Protein AF-A0A935V8E9-F1 (afdb_monomer)

Radius of gyration: 26.54 Å; Cα contacts (8 Å, |Δi|>4): 147; chains: 1; bounding box: 82×54×60 Å

pLDDT: mean 76.07, std 17.75, range [35.38, 96.19]

Mean predicted aligned error: 13.7 Å

Foldseek 3Di:
DVVVCCVVVVDDDEDDDAPVCVVVNVVVCVVRVRHDPDQDDHDPVSLLVVLLPDLEEEEELDPSQVSNVVNLRQYEYEYAPPDDPVSDDPDRQSYHYFHADPVRDGDPVVVVVSSCSNSDPDDPPPDPPPDPDDPDDDDDDDDDDDDDDDDDDDDDDDDD

Secondary structure (DSSP, 8-state):
-HHHHHHHTT--------GGGHHHHHHHHHHHS---TT----SHHHHHHHHTT-S-EEESSSHHHHHHHHTT--EEEEE-TTS-GGGS--S-TTEEEEEPPTTS---HHHHHHHHHHHHTT-----------PPP------PPPPPPPPPPPPP------

Structure (mmCIF, N/CA/C/O backbone):
data_AF-A0A935V8E9-F1
#
_entry.id   AF-A0A935V8E9-F1
#
loop_
_atom_site.group_PDB
_atom_site.id
_atom_site.type_symbol
_atom_site.label_atom_id
_atom_site.label_alt_id
_atom_site.label_comp_id
_atom_site.label_asym_id
_atom_site.label_entity_id
_atom_site.label_seq_id
_atom_site.pdbx_PDB_ins_code
_atom_site.Cartn_x
_atom_site.Cartn_y
_atom_site.Cartn_z
_atom_site.occupancy
_atom_site.B_iso_or_equiv
_atom_site.auth_seq_id
_atom_site.auth_comp_id
_atom_site.auth_asym_id
_atom_site.auth_atom_id
_atom_site.pdbx_PDB_model_num
ATOM 1 N N . MET A 1 1 ? -5.839 7.672 -9.559 1.00 67.50 1 MET A N 1
ATOM 2 C CA . MET A 1 1 ? -5.924 6.366 -8.872 1.00 67.50 1 MET A CA 1
ATOM 3 C C . MET A 1 1 ? -6.277 6.509 -7.401 1.00 67.50 1 MET A C 1
ATOM 5 O O . MET A 1 1 ? -7.384 6.145 -7.045 1.00 67.50 1 MET A O 1
ATOM 9 N N . ALA A 1 2 ? -5.428 7.111 -6.562 1.00 66.81 2 ALA A N 1
ATOM 10 C CA . ALA A 1 2 ? -5.709 7.211 -5.125 1.00 66.81 2 ALA A CA 1
ATOM 11 C C . ALA A 1 2 ? -7.038 7.931 -4.779 1.00 66.81 2 ALA A C 1
ATOM 13 O O . ALA A 1 2 ? -7.772 7.456 -3.923 1.00 66.81 2 ALA A O 1
ATOM 14 N N . ARG A 1 3 ? -7.428 8.992 -5.512 1.00 69.06 3 ARG A N 1
ATOM 15 C CA . ARG A 1 3 ? -8.766 9.612 -5.358 1.00 69.06 3 ARG A CA 1
ATOM 16 C C . ARG A 1 3 ? -9.920 8.682 -5.744 1.00 69.06 3 ARG A C 1
ATOM 18 O O . ARG A 1 3 ? -10.938 8.671 -5.072 1.00 69.06 3 ARG A O 1
ATOM 25 N N . THR A 1 4 ? -9.758 7.914 -6.822 1.00 73.44 4 THR A N 1
ATOM 26 C CA . THR A 1 4 ? -10.763 6.951 -7.300 1.00 73.44 4 THR A CA 1
ATOM 27 C C . THR A 1 4 ? -10.983 5.837 -6.279 1.00 73.44 4 THR A C 1
ATOM 29 O O . THR A 1 4 ? -12.116 5.424 -6.066 1.00 73.44 4 THR A O 1
ATOM 32 N N . LEU A 1 5 ? -9.910 5.381 -5.624 1.00 70.56 5 LEU A N 1
ATOM 33 C CA . LEU A 1 5 ? -9.993 4.430 -4.515 1.00 70.56 5 LEU A CA 1
ATOM 34 C C . LEU A 1 5 ? -10.692 5.056 -3.308 1.00 70.56 5 LEU A C 1
ATOM 36 O O . LEU A 1 5 ? -11.641 4.470 -2.803 1.00 70.56 5 LEU A O 1
ATOM 40 N N . ALA A 1 6 ? -10.287 6.266 -2.908 1.00 69.94 6 ALA A N 1
ATOM 41 C CA . ALA A 1 6 ? -10.901 6.980 -1.790 1.00 69.94 6 ALA A CA 1
ATOM 42 C C . ALA A 1 6 ? -12.415 7.169 -1.978 1.00 69.94 6 ALA A C 1
ATOM 44 O O . ALA A 1 6 ? -13.177 6.964 -1.039 1.00 69.94 6 ALA A O 1
ATOM 45 N N . SER A 1 7 ? -12.863 7.511 -3.192 1.00 69.62 7 SER A N 1
ATOM 46 C CA . SER A 1 7 ? -14.288 7.710 -3.472 1.00 69.62 7 SER A CA 1
ATOM 47 C C . SER A 1 7 ? -15.073 6.404 -3.579 1.00 69.62 7 SER A C 1
ATOM 49 O O . SER A 1 7 ? -16.229 6.372 -3.183 1.00 69.62 7 SER A O 1
ATOM 51 N N . LYS A 1 8 ? -14.485 5.337 -4.139 1.00 72.75 8 LYS A N 1
ATOM 52 C CA . LYS A 1 8 ? -15.176 4.045 -4.297 1.00 72.75 8 LYS A CA 1
ATOM 53 C C . LYS A 1 8 ? -15.240 3.237 -3.002 1.00 72.75 8 LYS A C 1
ATOM 55 O O . LYS A 1 8 ? -16.196 2.501 -2.808 1.00 72.75 8 LYS A O 1
ATOM 60 N N . LEU A 1 9 ? -14.220 3.352 -2.155 1.00 68.00 9 LEU A N 1
ATOM 61 C CA . LEU A 1 9 ? -14.092 2.583 -0.915 1.00 68.00 9 LEU A CA 1
ATOM 62 C C . LEU A 1 9 ? -14.478 3.395 0.328 1.00 68.00 9 LEU A C 1
ATOM 64 O O . LEU A 1 9 ? -14.312 2.892 1.434 1.00 68.00 9 LEU A O 1
ATOM 68 N N . GLU A 1 10 ? -14.916 4.650 0.154 1.00 76.69 10 GLU A N 1
ATOM 69 C CA . GLU A 1 10 ? -15.178 5.610 1.241 1.00 76.69 10 GLU A CA 1
ATOM 70 C C . GLU A 1 10 ? -14.064 5.607 2.305 1.00 76.69 10 GLU A C 1
ATOM 72 O O . GLU A 1 10 ? -14.304 5.627 3.513 1.00 76.69 10 GLU A O 1
ATOM 77 N N . CYS A 1 11 ? -12.812 5.532 1.846 1.00 78.62 11 CYS A N 1
ATOM 78 C CA . CYS A 1 11 ? -11.665 5.267 2.701 1.00 78.62 11 CYS A CA 1
ATOM 79 C C . CYS A 1 11 ? -10.755 6.486 2.851 1.00 78.62 11 CYS A C 1
ATOM 81 O O . CYS A 1 11 ? -10.709 7.395 2.015 1.00 78.62 11 CYS A O 1
ATOM 83 N N . ARG A 1 12 ? -9.976 6.481 3.934 1.00 83.38 12 ARG A N 1
ATOM 84 C CA . ARG A 1 12 ? -8.928 7.470 4.161 1.00 83.38 12 ARG A CA 1
ATOM 85 C C . ARG A 1 12 ? -7.611 6.962 3.593 1.00 83.38 12 ARG A C 1
ATOM 87 O O . ARG A 1 12 ? -7.107 5.931 4.023 1.00 83.38 12 ARG A O 1
ATOM 94 N N . VAL A 1 13 ? -7.023 7.719 2.670 1.00 85.19 13 VAL A N 1
ATOM 95 C CA . VAL A 1 13 ? -5.711 7.389 2.103 1.00 85.19 13 VAL A CA 1
ATOM 96 C C . VAL A 1 13 ? -4.617 8.064 2.920 1.00 85.19 13 VAL A C 1
ATOM 98 O O . VAL A 1 13 ? -4.621 9.284 3.087 1.00 85.19 13 VAL A O 1
ATOM 101 N N . ILE A 1 14 ? -3.665 7.268 3.404 1.00 87.44 14 ILE A N 1
ATOM 102 C CA . ILE A 1 14 ? -2.480 7.743 4.118 1.00 87.44 14 ILE A CA 1
ATOM 103 C C . ILE A 1 14 ? -1.255 7.399 3.263 1.00 87.44 14 ILE A C 1
ATOM 105 O O . ILE A 1 14 ? -0.859 6.236 3.212 1.00 87.44 14 ILE A O 1
ATOM 109 N N . PRO A 1 15 ? -0.661 8.377 2.558 1.00 86.25 15 PRO A N 1
ATOM 110 C CA . PRO A 1 15 ? 0.585 8.168 1.836 1.00 86.25 15 PRO A CA 1
ATOM 111 C C . PRO A 1 15 ? 1.702 7.753 2.790 1.00 86.25 15 PRO A C 1
ATOM 113 O O . PRO A 1 15 ? 1.876 8.390 3.822 1.00 86.25 15 PRO A O 1
ATOM 116 N N . LEU A 1 16 ? 2.482 6.738 2.432 1.00 86.06 16 LEU A N 1
ATOM 117 C CA . LEU A 1 16 ? 3.672 6.318 3.169 1.00 86.06 16 LEU A CA 1
ATOM 118 C C . LEU A 1 16 ? 4.889 6.439 2.247 1.00 86.06 16 LEU A C 1
ATOM 120 O O . LEU A 1 16 ? 4.825 6.056 1.082 1.00 86.06 16 LEU A O 1
ATOM 124 N N . GLY A 1 17 ? 5.989 6.984 2.757 1.00 82.12 17 GLY A N 1
ATOM 125 C CA . GLY A 1 17 ? 7.226 7.140 2.002 1.00 82.12 17 GLY A CA 1
ATOM 126 C C . GLY A 1 17 ? 8.384 7.530 2.910 1.00 82.12 17 GLY A C 1
ATOM 127 O O . GLY A 1 17 ? 8.168 7.955 4.043 1.00 82.12 17 GLY A O 1
ATOM 128 N N . HIS A 1 18 ? 9.607 7.385 2.405 1.00 77.50 18 HIS A N 1
ATOM 129 C CA . HIS A 1 18 ? 10.806 7.776 3.145 1.00 77.50 18 HIS A CA 1
ATOM 130 C C . HIS A 1 18 ? 10.918 9.302 3.299 1.00 77.50 18 HIS A C 1
ATOM 132 O O . HIS A 1 18 ? 10.468 10.033 2.408 1.00 77.50 18 HIS A O 1
ATOM 138 N N . PRO A 1 19 ? 11.597 9.793 4.356 1.00 70.56 19 PRO A N 1
ATOM 139 C CA . PRO A 1 19 ? 11.843 11.222 4.565 1.00 70.56 19 PRO A CA 1
ATOM 140 C C . PRO A 1 19 ? 12.499 11.919 3.364 1.00 70.56 19 PRO A C 1
ATOM 142 O O . PRO A 1 19 ? 12.180 13.064 3.052 1.00 70.56 19 PRO A O 1
ATOM 145 N N . GLU A 1 20 ? 13.356 11.215 2.624 1.00 77.88 20 GLU A N 1
ATOM 146 C CA . GLU A 1 20 ? 14.019 11.723 1.413 1.00 77.88 20 GLU A CA 1
ATOM 147 C C . GLU A 1 20 ? 13.041 12.020 0.263 1.00 77.88 20 GLU A C 1
ATOM 149 O O . GLU A 1 20 ? 13.329 12.811 -0.631 1.00 77.88 20 GLU A O 1
ATOM 154 N N . GLN A 1 21 ? 11.847 11.424 0.290 1.00 78.06 21 GLN A N 1
ATOM 155 C CA . GLN A 1 21 ? 10.811 11.585 -0.733 1.00 78.06 21 GLN A CA 1
ATOM 156 C C . GLN A 1 21 ? 9.761 12.633 -0.345 1.00 78.06 21 GLN A C 1
ATOM 158 O O . GLN A 1 21 ? 8.692 12.690 -0.961 1.00 78.06 21 GLN A O 1
ATOM 163 N N . LYS A 1 22 ? 10.060 13.478 0.651 1.00 77.38 22 LYS A N 1
ATOM 164 C CA . LYS A 1 22 ? 9.144 14.479 1.213 1.00 77.38 22 LYS A CA 1
ATOM 165 C C . LYS A 1 22 ? 8.441 15.314 0.147 1.00 77.38 22 LYS A C 1
ATOM 167 O O . LYS A 1 22 ? 7.237 15.509 0.234 1.00 77.38 22 LYS A O 1
ATOM 172 N N . GLU A 1 23 ? 9.145 15.741 -0.900 1.00 80.12 23 GLU A N 1
ATOM 173 C CA . GLU A 1 23 ? 8.534 16.544 -1.963 1.00 80.12 23 GLU A CA 1
ATOM 174 C C . GLU A 1 23 ? 7.483 15.762 -2.773 1.00 80.12 23 GLU A C 1
ATOM 176 O O . GLU A 1 23 ? 6.393 16.274 -3.040 1.00 80.12 23 GLU A O 1
ATOM 181 N N . ARG A 1 24 ? 7.763 14.500 -3.137 1.00 81.00 24 ARG A N 1
ATOM 182 C CA . ARG A 1 24 ? 6.779 13.638 -3.823 1.00 81.00 24 ARG A CA 1
ATOM 183 C C . ARG A 1 24 ? 5.588 13.348 -2.916 1.00 81.00 24 ARG A C 1
ATOM 185 O O . ARG A 1 24 ? 4.455 13.372 -3.395 1.00 81.00 24 ARG A O 1
ATOM 192 N N . LEU A 1 25 ? 5.843 13.118 -1.628 1.00 80.88 25 LEU A N 1
ATOM 193 C CA . LEU A 1 25 ? 4.808 12.863 -0.631 1.00 80.88 25 LEU A CA 1
ATOM 194 C C . LEU A 1 25 ? 3.894 14.081 -0.471 1.00 80.88 25 LEU A C 1
ATOM 196 O O . LEU A 1 25 ? 2.687 13.950 -0.634 1.00 80.88 25 LEU A O 1
ATOM 200 N N . SER A 1 26 ? 4.456 15.279 -0.292 1.00 80.44 26 SER A N 1
ATOM 201 C CA . SER A 1 26 ? 3.680 16.517 -0.175 1.00 80.44 26 SER A CA 1
ATOM 202 C C . SER A 1 26 ? 2.855 16.812 -1.429 1.00 80.44 26 SER A C 1
ATOM 204 O O . SER A 1 26 ? 1.696 17.207 -1.325 1.00 80.44 26 SER A O 1
ATOM 206 N N . ARG A 1 27 ? 3.393 16.563 -2.633 1.00 82.81 27 ARG A N 1
ATOM 207 C CA . ARG A 1 27 ? 2.609 16.680 -3.878 1.00 82.81 27 ARG A CA 1
ATOM 208 C C . ARG A 1 27 ? 1.415 15.720 -3.881 1.00 82.81 27 ARG A C 1
ATOM 210 O O . ARG A 1 27 ? 0.319 16.113 -4.275 1.00 82.81 27 ARG A O 1
ATOM 217 N N . LEU A 1 28 ? 1.607 14.479 -3.434 1.00 80.75 28 LEU A N 1
ATOM 218 C CA . LEU A 1 28 ? 0.530 13.494 -3.331 1.00 80.75 28 LEU A CA 1
ATOM 219 C C . LEU A 1 28 ? -0.506 13.883 -2.263 1.00 80.75 28 LEU A C 1
ATOM 221 O O . LEU A 1 28 ? -1.703 13.755 -2.506 1.00 80.75 28 LEU A O 1
ATOM 225 N N . GLU A 1 29 ? -0.072 14.405 -1.119 1.00 81.31 29 GLU A N 1
ATOM 226 C CA . GLU A 1 29 ? -0.946 14.874 -0.038 1.00 81.31 29 GLU A CA 1
ATOM 227 C C . GLU A 1 29 ? -1.852 16.024 -0.488 1.00 81.31 29 GLU A C 1
ATOM 229 O O . GLU A 1 29 ? -3.064 15.977 -0.263 1.00 81.31 29 GLU A O 1
ATOM 234 N N . VAL A 1 30 ? -1.301 17.005 -1.212 1.00 81.81 30 VAL A N 1
ATOM 235 C CA . VAL A 1 30 ? -2.076 18.104 -1.814 1.00 81.81 30 VAL A CA 1
ATOM 236 C C . VAL A 1 30 ? -3.150 17.561 -2.759 1.00 81.81 30 VAL A C 1
ATOM 238 O O . VAL A 1 30 ? -4.298 18.011 -2.735 1.00 81.81 30 VAL A O 1
ATOM 241 N N . LEU A 1 31 ? -2.810 16.547 -3.559 1.00 80.00 31 LEU A N 1
ATOM 242 C CA . LEU A 1 31 ? -3.760 15.894 -4.458 1.00 80.00 31 LEU A CA 1
ATOM 243 C C . LEU A 1 31 ? -4.822 15.068 -3.716 1.00 80.00 31 LEU A C 1
ATOM 245 O O . LEU A 1 31 ? -5.875 14.806 -4.284 1.00 80.00 31 LEU A O 1
ATOM 249 N N . LEU A 1 32 ? -4.578 14.631 -2.485 1.00 75.50 32 LEU A N 1
ATOM 250 C CA . LEU A 1 32 ? -5.527 13.822 -1.716 1.00 75.50 32 LEU A CA 1
ATOM 251 C C . LEU A 1 32 ? -6.440 14.651 -0.807 1.00 75.50 32 LEU A C 1
ATOM 253 O O . LEU A 1 32 ? -7.476 14.144 -0.379 1.00 75.50 32 LEU A O 1
ATOM 257 N N . SER A 1 33 ? -6.075 15.906 -0.525 1.00 66.69 33 SER A N 1
ATOM 258 C CA . SER A 1 33 ? -6.872 16.927 0.184 1.00 66.69 33 SER A CA 1
ATOM 259 C C . SER A 1 33 ? -7.382 16.547 1.593 1.00 66.69 33 SER A C 1
ATOM 261 O O . SER A 1 33 ? -8.048 17.356 2.228 1.00 66.69 33 SER A O 1
ATOM 263 N N . SER A 1 34 ? -7.077 15.346 2.102 1.00 65.50 34 SER A N 1
ATOM 264 C CA . SER A 1 34 ? -7.660 14.753 3.325 1.00 65.50 34 SER A CA 1
ATOM 265 C C . SER A 1 34 ? -6.663 13.938 4.169 1.00 65.50 34 SER A C 1
ATOM 267 O O . SER A 1 34 ? -7.038 13.245 5.128 1.00 65.50 34 SER A O 1
ATOM 269 N N . VAL A 1 35 ? -5.370 14.022 3.842 1.00 65.88 35 VAL A N 1
ATOM 270 C CA . VAL A 1 35 ? -4.322 13.329 4.599 1.00 65.88 35 VAL A CA 1
ATOM 271 C C . VAL A 1 35 ? -4.177 14.002 5.969 1.00 65.88 35 VAL A C 1
ATOM 273 O O . VAL A 1 35 ? -4.085 15.228 6.028 1.00 65.88 35 VAL A O 1
ATOM 276 N N . PRO A 1 36 ? -4.181 13.244 7.082 1.00 63.91 36 PRO A N 1
ATOM 277 C CA . PRO A 1 36 ? -3.887 13.816 8.389 1.00 63.91 36 PRO A CA 1
ATOM 278 C C . PRO A 1 36 ? -2.473 14.395 8.367 1.00 63.91 36 PRO A C 1
ATOM 280 O O . PRO A 1 36 ? -1.497 13.656 8.242 1.00 63.91 36 PRO A O 1
ATOM 283 N N . SER A 1 37 ? -2.369 15.714 8.489 1.00 59.53 37 SER A N 1
ATOM 284 C CA . SER A 1 37 ? -1.095 16.388 8.710 1.00 59.53 37 SER A CA 1
ATOM 285 C C . SER A 1 37 ? -0.553 16.031 10.097 1.00 59.53 37 SER A C 1
ATOM 287 O O . SER A 1 37 ? -1.310 16.053 11.066 1.00 59.53 37 SER A O 1
ATOM 289 N N . GLY A 1 38 ? 0.749 15.752 10.202 1.00 57.94 38 GLY A N 1
ATOM 290 C CA . GLY A 1 38 ? 1.441 15.608 11.492 1.00 57.94 38 GLY A CA 1
ATOM 291 C C . GLY A 1 38 ? 1.666 14.179 11.994 1.00 57.94 38 GLY A C 1
ATOM 292 O O . GLY A 1 38 ? 2.113 14.013 13.124 1.00 57.94 38 GLY A O 1
ATOM 293 N N . LEU A 1 39 ? 1.397 13.147 11.187 1.00 66.06 39 LEU A N 1
ATOM 294 C CA . LEU A 1 39 ? 1.796 11.782 11.537 1.00 66.06 39 LEU A CA 1
ATOM 295 C C . LEU A 1 39 ? 3.279 11.577 11.187 1.00 66.06 39 LEU A C 1
ATOM 297 O O . LEU A 1 39 ? 3.599 11.420 10.007 1.00 66.06 39 LEU A O 1
ATOM 301 N N . SER A 1 40 ? 4.159 11.602 12.194 1.00 65.06 40 SER A N 1
ATOM 302 C CA . SER A 1 40 ? 5.571 11.250 12.004 1.00 65.06 40 SER A CA 1
ATOM 303 C C . SER A 1 40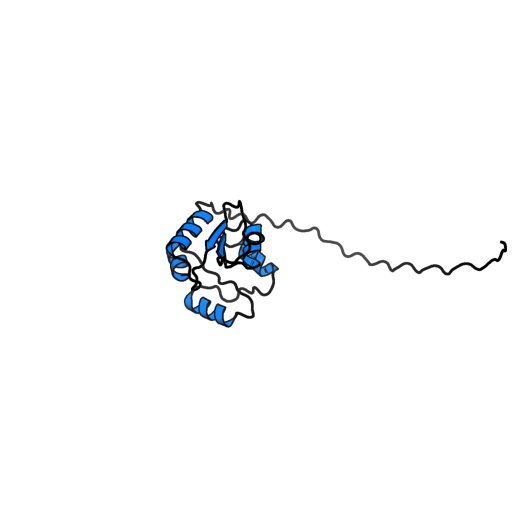 ? 5.727 9.757 11.718 1.00 65.06 40 SER A C 1
ATOM 305 O O . SER A 1 40 ? 4.957 8.936 12.219 1.00 65.06 40 SER A O 1
ATOM 307 N N . ARG A 1 41 ? 6.663 9.421 10.829 1.00 76.69 41 ARG A N 1
ATOM 308 C CA . ARG A 1 41 ? 6.913 8.061 10.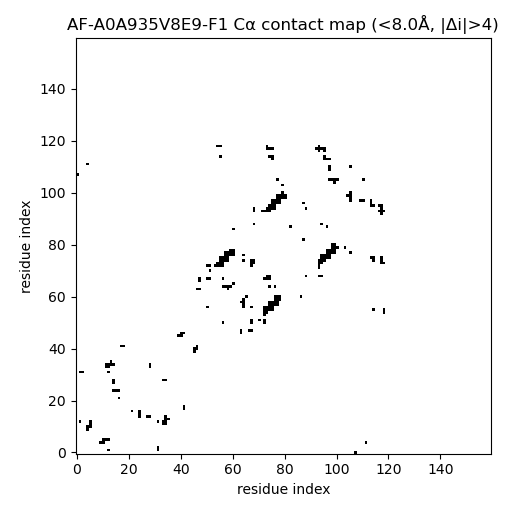311 1.00 76.69 41 ARG A CA 1
ATOM 309 C C . ARG A 1 41 ? 8.414 7.864 10.108 1.00 76.69 41 ARG A C 1
ATOM 311 O O . ARG A 1 41 ? 8.847 7.242 9.139 1.00 76.69 41 ARG A O 1
ATOM 318 N N . ASP A 1 42 ? 9.190 8.487 10.984 1.00 76.62 42 ASP A N 1
ATOM 319 C CA . ASP A 1 42 ? 10.642 8.587 10.871 1.00 76.62 42 ASP A CA 1
ATOM 320 C C . ASP A 1 42 ? 11.318 7.308 11.373 1.00 76.62 42 ASP A C 1
ATOM 322 O O . ASP A 1 42 ? 12.462 7.019 11.022 1.00 76.62 42 ASP A O 1
ATOM 326 N N . THR A 1 43 ? 10.599 6.514 12.169 1.00 86.06 43 THR A N 1
ATOM 327 C CA . THR A 1 43 ? 11.079 5.243 12.705 1.00 86.06 43 THR A CA 1
ATOM 328 C C . THR A 1 43 ? 10.338 4.047 12.115 1.00 86.06 43 THR A C 1
ATOM 330 O O . THR A 1 43 ? 9.151 4.099 11.788 1.00 86.06 43 THR A O 1
ATOM 333 N N . LEU A 1 44 ? 11.031 2.906 12.056 1.00 87.62 44 LEU A N 1
ATOM 334 C CA . LEU A 1 44 ? 10.427 1.631 11.668 1.00 87.62 44 LEU A CA 1
ATOM 335 C C . LEU A 1 44 ? 9.233 1.262 12.565 1.00 87.62 44 LEU A C 1
ATOM 337 O O . LEU A 1 44 ? 8.226 0.761 12.073 1.00 87.62 44 LEU A O 1
ATOM 341 N N . LEU A 1 45 ? 9.327 1.538 13.870 1.00 89.19 45 LEU A N 1
ATOM 342 C CA . LEU A 1 45 ? 8.251 1.256 14.819 1.00 89.19 45 LEU A CA 1
ATOM 343 C C . LEU A 1 45 ? 6.977 2.040 14.478 1.00 89.19 45 LEU A C 1
ATOM 345 O O . LEU A 1 45 ? 5.896 1.460 14.471 1.00 89.19 45 LEU A O 1
ATOM 349 N N . GLU A 1 46 ? 7.090 3.327 14.145 1.00 88.19 46 GLU A N 1
ATOM 350 C CA . GLU A 1 46 ? 5.942 4.145 13.729 1.00 88.19 46 GLU A CA 1
ATOM 351 C C . GLU A 1 46 ? 5.305 3.624 12.439 1.00 88.19 46 GLU A C 1
ATOM 353 O O . GLU A 1 46 ? 4.079 3.579 12.335 1.00 88.19 46 GLU A O 1
ATOM 358 N N . VAL A 1 47 ? 6.119 3.184 11.472 1.00 89.25 47 VAL A N 1
ATOM 359 C CA . VAL A 1 47 ? 5.623 2.571 10.232 1.00 89.25 47 VAL A CA 1
ATOM 360 C C . VAL A 1 47 ? 4.840 1.295 10.535 1.00 89.25 47 VAL A C 1
ATOM 362 O O . VAL A 1 47 ? 3.722 1.135 10.054 1.00 89.25 47 VAL A O 1
ATOM 365 N N . VAL A 1 48 ? 5.389 0.408 11.364 1.00 91.25 48 VAL A N 1
ATOM 366 C CA . VAL A 1 48 ? 4.740 -0.849 11.766 1.00 91.25 48 VAL A CA 1
ATOM 367 C C . VAL A 1 48 ? 3.436 -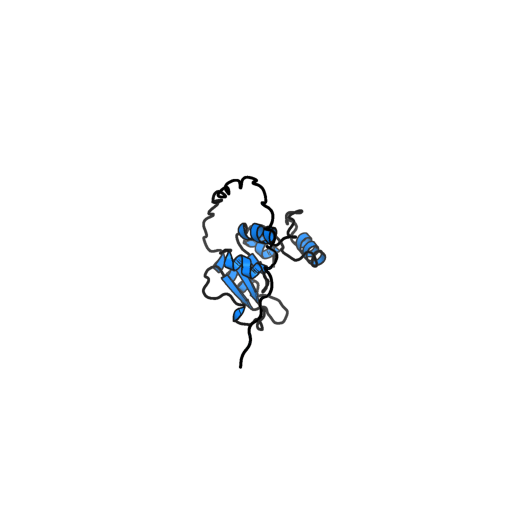0.586 12.526 1.00 91.25 48 VAL A C 1
ATOM 369 O O . VAL A 1 48 ? 2.408 -1.191 12.217 1.00 91.25 48 VAL A O 1
ATOM 372 N N . LEU A 1 49 ? 3.441 0.355 13.475 1.00 90.56 49 LEU A N 1
ATOM 373 C CA . LEU A 1 49 ? 2.241 0.745 14.215 1.00 90.56 49 LEU A CA 1
ATOM 374 C C . LEU A 1 49 ? 1.170 1.317 13.286 1.00 90.56 49 LEU A C 1
ATOM 376 O O . LEU A 1 49 ? 0.010 0.932 13.403 1.00 90.56 49 LEU A O 1
ATOM 380 N N . LEU A 1 50 ? 1.540 2.172 12.331 1.00 89.62 50 LEU A N 1
ATOM 381 C CA . LEU A 1 50 ? 0.606 2.691 11.336 1.00 89.62 50 LEU A CA 1
ATOM 382 C C . LEU A 1 50 ? 0.011 1.569 10.479 1.00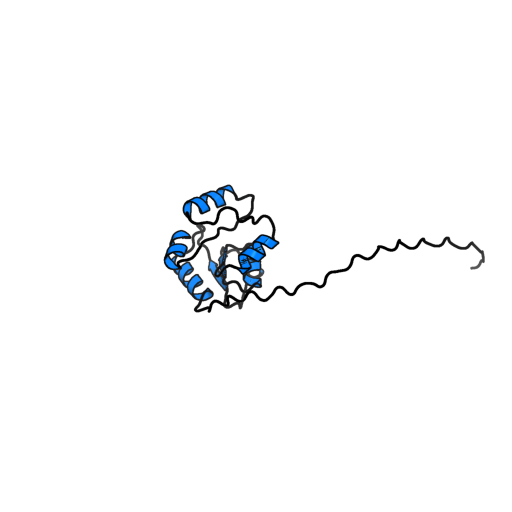 89.62 50 LEU A C 1
ATOM 384 O O . LEU A 1 50 ? -1.207 1.498 10.334 1.00 89.62 50 LEU A O 1
ATOM 388 N N . LEU A 1 51 ? 0.856 0.678 9.956 1.00 91.56 51 LEU A N 1
ATOM 389 C CA . LEU A 1 51 ? 0.422 -0.457 9.144 1.00 91.56 51 LEU A CA 1
ATOM 390 C C . LEU A 1 51 ? -0.582 -1.346 9.895 1.00 91.56 51 LEU A C 1
ATOM 392 O O . LEU A 1 51 ? -1.555 -1.791 9.296 1.00 91.56 51 LEU A O 1
ATOM 396 N N . SER A 1 52 ? -0.401 -1.549 11.205 1.00 90.00 52 SER A N 1
ATOM 397 C CA . SER A 1 52 ? -1.320 -2.350 12.033 1.00 90.00 52 SER A CA 1
ATOM 398 C C . SER A 1 52 ? -2.747 -1.789 12.121 1.00 90.00 52 SER A C 1
ATOM 400 O O . SER A 1 52 ? -3.668 -2.510 12.495 1.00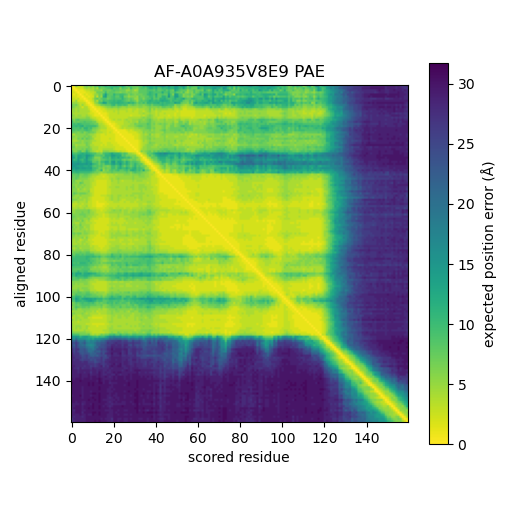 90.00 52 SER A O 1
ATOM 402 N N . GLN A 1 53 ? -2.932 -0.503 11.809 1.00 90.25 53 GLN A N 1
ATOM 403 C CA . GLN A 1 53 ? -4.224 0.185 11.853 1.00 90.25 53 GLN A CA 1
ATOM 404 C C . GLN A 1 53 ? -4.866 0.316 10.465 1.00 90.25 53 GLN A C 1
ATOM 406 O O . GLN A 1 53 ? -5.948 0.889 10.340 1.00 90.25 53 GLN A O 1
ATOM 411 N N . CYS A 1 54 ? -4.198 -0.155 9.410 1.00 90.94 54 CYS A N 1
ATOM 412 C CA . CYS A 1 54 ? -4.702 -0.062 8.049 1.00 90.94 54 CYS A CA 1
ATOM 413 C C . CYS A 1 54 ? -5.635 -1.234 7.725 1.00 90.94 54 CYS A C 1
ATOM 415 O O . CYS A 1 54 ? -5.276 -2.396 7.893 1.00 90.94 54 CYS A O 1
ATOM 417 N N . ASP A 1 55 ? -6.801 -0.928 7.156 1.00 91.44 55 ASP A N 1
ATOM 418 C CA . ASP A 1 55 ? -7.706 -1.940 6.593 1.00 91.44 55 ASP A CA 1
ATOM 419 C C . ASP A 1 55 ? -7.207 -2.485 5.238 1.00 91.44 55 ASP A C 1
ATOM 421 O O . ASP A 1 55 ? -7.675 -3.517 4.759 1.00 91.44 55 ASP A O 1
ATOM 425 N N . LEU A 1 56 ? -6.275 -1.769 4.599 1.00 93.62 56 LEU A N 1
ATOM 426 C CA . LEU A 1 56 ? -5.685 -2.094 3.304 1.00 93.62 56 LEU A CA 1
ATOM 427 C C . LEU A 1 56 ? -4.333 -1.387 3.147 1.00 93.62 56 LEU A C 1
ATOM 429 O O . LEU A 1 56 ? -4.218 -0.194 3.434 1.00 93.62 56 LEU A O 1
ATOM 433 N N . PHE A 1 57 ? -3.342 -2.092 2.607 1.00 95.06 57 PHE A N 1
ATOM 434 C CA . PHE A 1 57 ? -2.052 -1.536 2.216 1.00 95.06 57 PHE A CA 1
ATOM 435 C C . PHE A 1 57 ? -1.774 -1.771 0.724 1.00 95.06 57 PHE A C 1
ATOM 437 O O . PHE A 1 57 ? -1.983 -2.864 0.204 1.00 95.06 57 PHE A O 1
ATOM 444 N N . ILE A 1 58 ? -1.311 -0.737 0.016 1.00 94.06 58 ILE A N 1
ATOM 445 C CA . ILE A 1 58 ? -0.952 -0.816 -1.408 1.00 94.06 58 ILE A CA 1
ATOM 446 C C . ILE A 1 58 ? 0.461 -0.267 -1.571 1.00 94.06 58 ILE A C 1
ATOM 448 O O . ILE A 1 58 ? 0.706 0.893 -1.237 1.00 94.06 58 ILE A O 1
ATOM 452 N N . ALA A 1 59 ? 1.380 -1.080 -2.089 1.00 92.81 59 ALA A N 1
ATOM 453 C CA . ALA A 1 59 ? 2.780 -0.695 -2.247 1.00 92.81 59 ALA A CA 1
ATOM 454 C C . ALA A 1 59 ? 3.485 -1.480 -3.361 1.00 92.81 59 ALA A C 1
ATOM 456 O O . ALA A 1 59 ? 3.028 -2.544 -3.771 1.00 92.81 59 ALA A O 1
ATOM 457 N N . ASP A 1 60 ? 4.614 -0.954 -3.833 1.00 90.81 60 ASP A N 1
ATOM 458 C CA . ASP A 1 60 ? 5.593 -1.711 -4.629 1.00 90.81 60 ASP A CA 1
ATOM 459 C C . ASP A 1 60 ? 6.406 -2.648 -3.703 1.00 90.81 60 ASP A C 1
ATOM 461 O O . ASP A 1 60 ? 6.225 -2.640 -2.477 1.00 90.81 60 ASP A O 1
ATOM 465 N N . ASN A 1 61 ? 7.313 -3.445 -4.268 1.00 90.81 61 ASN A N 1
ATOM 466 C CA . ASN A 1 61 ? 8.235 -4.318 -3.545 1.00 90.81 61 ASN A CA 1
ATOM 467 C C . ASN A 1 61 ? 9.187 -3.500 -2.652 1.00 90.81 61 ASN A C 1
ATOM 469 O O . ASN A 1 61 ? 10.267 -3.077 -3.062 1.00 90.81 61 ASN A O 1
ATOM 473 N N . THR A 1 62 ? 8.750 -3.262 -1.420 1.00 90.62 62 THR A N 1
ATOM 474 C CA . THR A 1 62 ? 9.418 -2.449 -0.399 1.00 90.62 62 THR A CA 1
ATOM 475 C C . THR A 1 62 ? 9.404 -3.188 0.933 1.00 90.62 62 THR A C 1
ATOM 477 O O . THR A 1 62 ? 8.574 -4.073 1.147 1.00 90.62 62 THR A O 1
ATOM 480 N N . ASP A 1 63 ? 10.258 -2.793 1.875 1.00 91.00 63 ASP A N 1
ATOM 481 C CA . ASP A 1 63 ? 10.264 -3.393 3.218 1.00 91.00 63 ASP A CA 1
ATOM 482 C C . ASP A 1 63 ? 8.897 -3.257 3.911 1.00 91.00 63 ASP A C 1
ATOM 484 O O . ASP A 1 63 ? 8.391 -4.210 4.502 1.00 91.00 63 ASP A O 1
ATOM 488 N N . ALA A 1 64 ? 8.235 -2.104 3.748 1.00 91.25 64 ALA A N 1
ATOM 489 C CA . ALA A 1 64 ? 6.893 -1.858 4.278 1.00 91.25 64 ALA A CA 1
ATOM 490 C C . ALA A 1 64 ? 5.841 -2.838 3.732 1.00 91.25 64 ALA A C 1
ATOM 492 O O . ALA A 1 64 ? 4.960 -3.267 4.477 1.00 91.25 64 ALA A O 1
ATOM 493 N N . PHE A 1 65 ? 5.948 -3.231 2.458 1.00 94.44 65 PHE A N 1
ATOM 494 C CA . PHE A 1 65 ? 5.092 -4.262 1.870 1.00 94.44 65 PHE A CA 1
ATOM 495 C C . PHE A 1 65 ? 5.280 -5.606 2.582 1.00 94.44 65 PHE A C 1
ATOM 497 O O . PHE A 1 65 ? 4.300 -6.238 2.978 1.00 94.44 65 PHE A O 1
ATOM 504 N N . HIS A 1 66 ? 6.527 -6.015 2.822 1.00 94.00 66 HIS A N 1
ATOM 505 C CA . HIS A 1 66 ? 6.814 -7.269 3.521 1.00 94.00 66 HIS A CA 1
ATOM 506 C C . HIS A 1 66 ? 6.341 -7.246 4.976 1.00 94.00 66 HIS A C 1
ATOM 508 O O . HIS A 1 66 ? 5.799 -8.247 5.451 1.00 94.00 66 HIS A O 1
ATOM 514 N N . PHE A 1 67 ? 6.454 -6.105 5.664 1.00 93.75 67 PHE A N 1
ATOM 515 C CA . PHE A 1 67 ? 5.894 -5.939 7.008 1.00 93.75 67 PHE A CA 1
ATOM 516 C C . PHE A 1 67 ? 4.368 -6.063 7.014 1.00 93.75 67 PHE A C 1
ATOM 518 O O . PHE A 1 67 ? 3.834 -6.833 7.809 1.00 93.75 67 PHE A O 1
ATOM 525 N N . ALA A 1 68 ? 3.659 -5.386 6.106 1.00 94.50 68 ALA A N 1
ATOM 526 C CA . ALA A 1 68 ? 2.200 -5.482 6.010 1.00 94.50 68 ALA A CA 1
ATOM 527 C C . ALA A 1 68 ? 1.737 -6.934 5.795 1.00 94.50 68 ALA A C 1
ATOM 529 O O . ALA A 1 68 ? 0.852 -7.432 6.493 1.00 94.50 68 ALA A O 1
ATOM 530 N N . VAL A 1 69 ? 2.417 -7.650 4.896 1.00 94.44 69 VAL A N 1
ATOM 531 C CA . VAL A 1 69 ? 2.155 -9.063 4.616 1.00 94.44 69 VAL A CA 1
ATOM 532 C C . VAL A 1 69 ? 2.383 -9.946 5.848 1.00 94.44 69 VAL A C 1
ATOM 534 O O . VAL A 1 69 ? 1.574 -10.844 6.106 1.00 94.44 69 VAL A O 1
ATOM 537 N N . ALA A 1 70 ? 3.466 -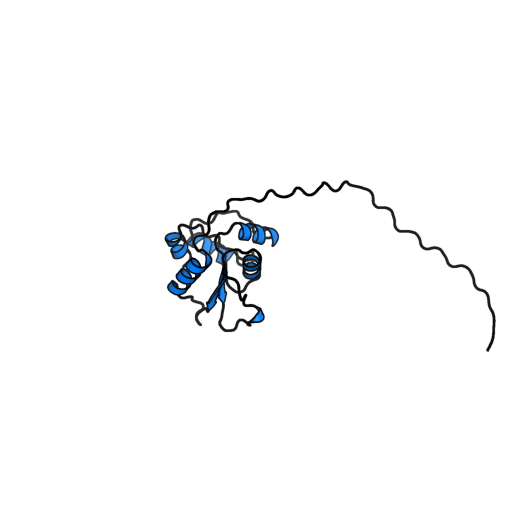9.716 6.598 1.00 93.94 70 ALA A N 1
ATOM 538 C CA . ALA A 1 70 ? 3.799 -10.473 7.805 1.00 93.94 70 ALA A CA 1
ATOM 539 C C . ALA A 1 70 ? 2.802 -10.240 8.954 1.00 93.94 70 ALA A C 1
ATOM 541 O O . ALA A 1 70 ? 2.599 -11.133 9.773 1.00 93.94 70 ALA A O 1
ATOM 542 N N . MET A 1 71 ? 2.162 -9.072 8.990 1.00 93.62 71 MET A N 1
ATOM 543 C CA . MET A 1 71 ? 1.190 -8.682 10.016 1.00 93.62 71 MET A CA 1
ATOM 544 C C . MET A 1 71 ? -0.267 -9.024 9.674 1.00 93.62 71 MET A C 1
ATOM 546 O O . MET A 1 71 ? -1.174 -8.568 10.362 1.00 93.62 71 MET A O 1
ATOM 550 N N . ASP A 1 72 ? -0.509 -9.802 8.616 1.00 93.62 72 ASP A N 1
ATOM 551 C CA . ASP A 1 72 ? -1.860 -10.153 8.144 1.00 93.62 72 ASP A CA 1
ATOM 552 C C . ASP A 1 72 ? -2.723 -8.947 7.707 1.00 93.62 72 ASP A C 1
ATOM 554 O O . ASP A 1 72 ? -3.954 -9.023 7.656 1.00 93.62 72 ASP A O 1
ATOM 558 N N . VAL A 1 73 ? -2.079 -7.828 7.348 1.00 94.38 73 VAL A N 1
ATOM 559 C CA . VAL A 1 73 ? -2.760 -6.647 6.800 1.00 94.38 73 VAL A CA 1
ATOM 560 C C . VAL A 1 73 ? -3.145 -6.934 5.344 1.00 94.38 73 VAL A C 1
ATOM 562 O O . VAL A 1 73 ? -2.269 -7.326 4.563 1.00 94.38 73 VAL A O 1
ATOM 565 N N . PRO A 1 74 ? -4.412 -6.735 4.928 1.00 95.25 74 PRO A N 1
ATOM 566 C CA . PRO A 1 74 ? -4.814 -6.894 3.531 1.00 95.25 74 PRO A CA 1
ATOM 567 C C . PRO A 1 74 ? -3.922 -6.063 2.612 1.00 95.25 74 PRO A C 1
ATOM 569 O O . PRO A 1 74 ? -3.823 -4.850 2.779 1.00 95.25 74 PRO A O 1
ATOM 572 N N . THR A 1 75 ? -3.233 -6.708 1.669 1.00 96.06 75 THR A N 1
ATOM 573 C CA . THR A 1 75 ? -2.159 -6.057 0.910 1.00 96.06 75 THR A CA 1
ATOM 574 C C . THR A 1 75 ? -2.270 -6.315 -0.590 1.00 96.06 75 THR A C 1
ATOM 576 O O . THR A 1 75 ? -2.389 -7.457 -1.037 1.00 96.06 75 THR A O 1
ATOM 579 N N . VAL A 1 76 ? -2.152 -5.248 -1.381 1.00 96.19 76 VAL A N 1
ATOM 580 C CA . VAL A 1 76 ? -1.968 -5.319 -2.835 1.00 96.19 76 VAL A CA 1
ATOM 581 C C . VAL A 1 76 ? -0.559 -4.848 -3.197 1.00 96.19 76 VAL A C 1
ATOM 583 O O . VAL A 1 76 ? -0.203 -3.689 -2.989 1.00 96.19 76 VAL A O 1
ATOM 586 N N . GLY A 1 77 ? 0.245 -5.760 -3.738 1.00 95.00 77 GLY A N 1
ATOM 587 C CA . GLY A 1 77 ? 1.584 -5.488 -4.252 1.00 95.00 77 GLY A CA 1
ATOM 588 C C . GLY A 1 77 ? 1.541 -5.064 -5.716 1.00 95.00 77 GLY A C 1
ATOM 589 O O . GLY A 1 77 ? 0.891 -5.723 -6.523 1.00 95.00 77 GLY A O 1
ATOM 590 N N . LEU A 1 78 ? 2.248 -3.994 -6.067 1.00 94.31 78 LEU A N 1
ATOM 591 C CA . LEU A 1 78 ? 2.411 -3.499 -7.435 1.00 94.31 78 LEU A CA 1
ATOM 592 C C . LEU A 1 78 ? 3.833 -3.789 -7.918 1.00 94.31 78 LEU A C 1
ATOM 594 O O . LEU A 1 78 ? 4.733 -3.016 -7.636 1.00 94.31 78 LEU A O 1
ATOM 598 N N . PHE A 1 79 ? 4.055 -4.924 -8.575 1.00 93.31 79 PHE A N 1
ATOM 599 C CA . PHE A 1 79 ? 5.395 -5.448 -8.846 1.00 93.31 79 PHE A CA 1
ATOM 600 C C . PHE A 1 79 ? 5.743 -5.315 -10.324 1.00 93.31 79 PHE A C 1
ATOM 602 O O . PHE A 1 79 ? 4.886 -5.448 -11.192 1.00 93.31 79 PHE A O 1
ATOM 609 N N . ARG A 1 80 ? 7.019 -5.114 -10.642 1.00 90.19 80 ARG A N 1
ATOM 610 C CA . ARG A 1 80 ? 7.488 -5.232 -12.030 1.00 90.19 80 ARG A CA 1
ATOM 611 C C . ARG A 1 80 ? 7.676 -6.699 -12.422 1.00 90.19 80 ARG A C 1
ATOM 613 O O . ARG A 1 80 ? 7.841 -7.556 -11.553 1.00 90.19 80 ARG A O 1
ATOM 620 N N . ALA A 1 81 ? 7.675 -6.989 -13.721 1.00 86.25 81 ALA A N 1
ATOM 621 C CA . ALA A 1 81 ? 7.834 -8.353 -14.232 1.00 86.25 81 ALA A CA 1
ATOM 622 C C . ALA A 1 81 ? 9.197 -8.974 -13.869 1.00 86.25 81 ALA A C 1
ATOM 624 O O . ALA A 1 81 ? 9.323 -10.191 -13.781 1.00 86.25 81 ALA A O 1
ATOM 625 N N . GLU A 1 82 ? 10.210 -8.141 -13.627 1.00 87.06 82 GLU A N 1
ATOM 626 C CA . GLU A 1 82 ? 11.584 -8.560 -13.349 1.00 87.06 82 GLU A CA 1
ATOM 627 C C . GLU A 1 82 ? 11.841 -8.882 -11.867 1.00 87.06 82 GLU A C 1
ATOM 629 O O . GLU A 1 82 ? 12.968 -9.224 -11.501 1.00 87.06 82 GLU A O 1
ATOM 634 N N . VAL A 1 83 ? 10.835 -8.763 -10.991 1.00 86.31 83 VAL A N 1
ATOM 635 C CA . VAL A 1 83 ? 11.014 -9.050 -9.562 1.00 86.31 83 VAL A CA 1
ATOM 636 C C . VAL A 1 83 ? 11.268 -10.553 -9.356 1.00 86.31 83 VAL A C 1
ATOM 638 O O . VAL A 1 83 ? 10.450 -11.373 -9.779 1.00 86.31 83 VAL A O 1
ATOM 641 N N . PRO A 1 84 ? 12.366 -10.952 -8.681 1.00 88.12 84 PRO A N 1
ATOM 642 C CA . PRO A 1 84 ? 12.663 -12.365 -8.476 1.00 88.12 84 PRO A CA 1
ATOM 643 C C . PRO A 1 84 ? 11.580 -13.073 -7.641 1.00 88.12 84 PRO A C 1
ATOM 645 O O . PRO A 1 84 ? 11.123 -12.505 -6.645 1.00 88.12 84 PRO A O 1
ATOM 648 N N . PRO A 1 85 ? 11.229 -14.341 -7.947 1.00 87.75 85 PRO A N 1
ATOM 649 C CA . PRO A 1 85 ? 10.170 -15.066 -7.238 1.00 87.75 85 PRO A CA 1
ATOM 650 C C . PRO A 1 85 ? 10.365 -15.188 -5.721 1.00 87.75 85 PRO A C 1
ATOM 652 O O . PRO A 1 85 ? 9.385 -15.291 -4.991 1.00 87.75 85 PRO A O 1
ATOM 655 N N . CYS A 1 86 ? 11.608 -15.148 -5.224 1.00 90.06 86 CYS A N 1
ATOM 656 C CA . CYS A 1 86 ? 11.891 -15.196 -3.785 1.00 90.06 86 CYS A CA 1
ATOM 657 C C . CYS A 1 86 ? 11.378 -13.968 -3.013 1.00 90.06 86 CYS A C 1
ATOM 659 O O . CYS A 1 86 ? 11.187 -14.059 -1.804 1.00 90.06 86 CYS A O 1
ATOM 661 N N . TRP A 1 87 ? 11.121 -12.851 -3.701 1.00 87.75 87 TRP A N 1
ATOM 662 C CA . TRP A 1 87 ? 10.559 -11.628 -3.122 1.00 87.75 87 TRP A CA 1
ATOM 663 C C . TRP A 1 87 ? 9.037 -11.545 -3.252 1.00 87.75 87 TRP A C 1
ATOM 665 O O . TRP A 1 87 ? 8.443 -10.559 -2.829 1.00 87.75 87 TRP A O 1
ATOM 675 N N . ILE A 1 88 ? 8.388 -12.551 -3.840 1.00 90.19 88 ILE A N 1
ATOM 676 C CA . ILE A 1 88 ? 6.942 -12.558 -4.054 1.00 90.19 88 ILE A CA 1
ATOM 677 C C . ILE A 1 88 ? 6.296 -13.457 -2.991 1.00 90.19 88 ILE A C 1
ATOM 679 O O . ILE A 1 88 ? 6.514 -14.672 -2.999 1.00 90.19 88 ILE A O 1
ATOM 683 N N . PRO A 1 89 ? 5.484 -12.906 -2.069 1.00 88.81 89 PRO A N 1
ATOM 684 C CA . PRO A 1 89 ? 4.746 -13.718 -1.114 1.00 88.81 89 PRO A CA 1
ATOM 685 C C . PRO A 1 89 ? 3.814 -14.695 -1.836 1.00 88.81 89 PRO A C 1
ATOM 687 O O . PRO A 1 89 ? 3.041 -14.298 -2.705 1.00 88.81 89 PRO A O 1
ATOM 690 N N . SER A 1 90 ? 3.845 -15.965 -1.442 1.00 86.25 90 SER A N 1
ATOM 691 C CA . SER A 1 90 ? 2.979 -17.009 -1.997 1.00 86.25 90 SER A CA 1
ATOM 692 C C . SER A 1 90 ? 2.085 -17.622 -0.917 1.00 86.25 90 SER A C 1
ATOM 694 O O . SER A 1 90 ? 2.403 -17.591 0.272 1.00 86.25 90 SER A O 1
ATOM 696 N N . GLY A 1 91 ? 0.921 -18.139 -1.327 1.00 85.25 91 GLY A N 1
ATOM 697 C CA . GLY A 1 91 ? 0.019 -18.898 -0.452 1.00 85.25 91 GLY A CA 1
ATOM 698 C C . GLY A 1 91 ? -0.764 -18.087 0.590 1.00 85.25 91 GLY A C 1
ATOM 699 O O . GLY A 1 91 ? -1.318 -18.676 1.513 1.00 85.25 91 GLY A O 1
ATOM 700 N N . ARG A 1 92 ? -0.830 -16.754 0.470 1.00 89.25 92 ARG A N 1
ATOM 701 C CA . ARG A 1 92 ? -1.530 -15.881 1.428 1.00 89.25 92 ARG A CA 1
ATOM 702 C C . ARG A 1 92 ? -2.819 -15.315 0.841 1.00 89.25 92 ARG A C 1
ATOM 704 O O . ARG A 1 92 ? -2.793 -14.613 -0.165 1.00 89.25 92 ARG A O 1
ATOM 711 N N . ALA A 1 93 ? -3.950 -15.605 1.485 1.00 89.88 93 ALA A N 1
ATOM 712 C CA . ALA A 1 93 ? -5.270 -15.206 0.992 1.00 89.88 93 ALA A CA 1
ATOM 713 C C . ALA A 1 93 ? -5.482 -13.682 1.008 1.00 89.88 93 ALA A C 1
ATOM 715 O O . ALA A 1 93 ? -6.146 -13.161 0.112 1.00 89.88 93 ALA A O 1
ATOM 716 N N . HIS A 1 94 ? -4.875 -12.981 1.970 1.00 92.31 94 HIS A N 1
ATOM 717 C CA . HIS A 1 94 ? -4.947 -11.527 2.155 1.00 92.31 94 HIS A CA 1
ATOM 718 C C . HIS A 1 94 ? -3.987 -10.730 1.263 1.00 92.31 94 HIS A C 1
ATOM 720 O O . HIS A 1 94 ? -3.903 -9.512 1.403 1.00 92.31 94 HIS A O 1
ATOM 726 N N . VAL A 1 95 ? -3.252 -11.393 0.363 1.00 95.31 95 VAL A N 1
ATOM 727 C CA . VAL A 1 95 ? -2.262 -10.749 -0.509 1.00 95.31 95 VAL A CA 1
ATOM 728 C C . VAL A 1 95 ? -2.619 -10.965 -1.974 1.00 95.31 95 VAL A C 1
ATOM 730 O O . VAL A 1 95 ? -2.927 -12.081 -2.399 1.00 95.31 95 VAL A O 1
ATOM 733 N N . ARG A 1 96 ? -2.552 -9.903 -2.777 1.00 95.50 96 ARG A N 1
ATOM 734 C CA . ARG A 1 96 ? -2.597 -9.981 -4.245 1.00 95.50 96 ARG A CA 1
ATOM 735 C C . ARG A 1 96 ? -1.431 -9.213 -4.836 1.00 95.50 96 ARG A C 1
ATOM 737 O O . ARG A 1 96 ? -1.066 -8.164 -4.323 1.00 95.50 96 ARG A O 1
ATOM 744 N N . ILE A 1 97 ? -0.860 -9.745 -5.909 1.00 94.44 97 ILE A N 1
ATOM 745 C CA . ILE A 1 97 ? 0.250 -9.126 -6.630 1.00 94.44 97 ILE A CA 1
ATOM 746 C C . ILE A 1 97 ? -0.244 -8.805 -8.029 1.00 94.44 97 ILE A C 1
ATOM 748 O O . ILE A 1 97 ? -0.768 -9.679 -8.718 1.00 94.44 97 ILE A O 1
ATOM 752 N N . LEU A 1 98 ? -0.093 -7.550 -8.422 1.00 93.31 98 LEU A N 1
ATOM 753 C CA . LEU A 1 98 ? -0.369 -7.065 -9.760 1.00 93.31 98 LEU A CA 1
ATOM 754 C C . LEU A 1 98 ? 0.949 -6.727 -10.429 1.00 93.31 98 LEU A C 1
ATOM 756 O O . LEU A 1 98 ? 1.823 -6.115 -9.815 1.00 93.31 98 LEU A O 1
ATOM 760 N N . THR A 1 99 ? 1.077 -7.117 -11.689 1.00 91.69 99 THR A N 1
ATOM 761 C CA . THR A 1 99 ? 2.227 -6.739 -12.499 1.00 91.69 99 THR A CA 1
ATOM 762 C C . THR A 1 99 ? 1.987 -5.357 -13.098 1.00 91.69 99 THR A C 1
ATOM 764 O O . THR A 1 99 ? 0.938 -5.109 -13.689 1.00 91.69 99 THR A O 1
ATOM 767 N N . LEU A 1 100 ? 2.949 -4.455 -12.923 1.00 89.12 100 LEU A N 1
ATOM 768 C CA . LEU A 1 100 ? 2.964 -3.144 -13.559 1.00 89.12 100 LEU A CA 1
ATOM 769 C C . LEU A 1 100 ? 3.241 -3.286 -15.058 1.00 89.12 100 LEU A C 1
ATOM 771 O O . LEU A 1 100 ? 4.069 -4.099 -15.476 1.00 89.12 100 LEU A O 1
ATOM 775 N N . GLU A 1 101 ? 2.584 -2.453 -15.858 1.00 85.56 101 GLU A N 1
ATOM 776 C CA . GLU A 1 101 ? 2.902 -2.284 -17.271 1.00 85.56 101 GLU A CA 1
ATOM 777 C C . GLU A 1 101 ? 4.301 -1.672 -17.445 1.00 85.56 101 GLU A C 1
ATOM 779 O O . GLU A 1 101 ? 4.880 -1.092 -16.521 1.00 85.56 101 GLU A O 1
ATOM 784 N N . SER A 1 102 ? 4.859 -1.770 -18.654 1.00 80.06 102 SER A N 1
ATOM 785 C CA . SER A 1 102 ? 6.206 -1.267 -18.960 1.00 80.06 102 SER A CA 1
ATOM 786 C C . SER A 1 102 ? 6.369 0.244 -18.736 1.00 80.06 102 SER A C 1
ATOM 788 O O . SER A 1 102 ? 7.489 0.718 -18.556 1.00 80.06 102 SER A O 1
ATOM 790 N N . ASP A 1 103 ? 5.272 1.006 -18.724 1.00 83.06 103 ASP A N 1
ATOM 791 C CA . ASP A 1 103 ? 5.248 2.443 -18.424 1.00 83.06 103 ASP A CA 1
ATOM 792 C C . ASP A 1 103 ? 5.041 2.755 -16.923 1.00 83.06 103 ASP A C 1
ATOM 794 O O . ASP A 1 103 ? 4.946 3.921 -16.527 1.00 83.06 103 ASP A O 1
ATOM 798 N N . GLY A 1 104 ? 4.994 1.721 -16.076 1.00 79.12 104 GLY A N 1
ATOM 799 C CA . GLY A 1 104 ? 4.791 1.820 -14.633 1.00 79.12 104 GLY A CA 1
ATOM 800 C C . GLY A 1 104 ? 3.338 2.035 -14.215 1.00 79.12 104 GLY A C 1
ATOM 801 O O . GLY A 1 104 ? 3.087 2.338 -13.045 1.00 79.12 104 GLY A O 1
ATOM 802 N N . ARG A 1 105 ? 2.376 1.914 -15.136 1.00 84.56 105 ARG A N 1
ATOM 803 C CA . ARG A 1 105 ? 0.950 1.972 -14.810 1.00 84.56 105 ARG A CA 1
ATOM 804 C C . ARG A 1 105 ? 0.434 0.617 -14.355 1.00 84.56 105 ARG A C 1
ATOM 806 O O . ARG A 1 105 ? 1.013 -0.431 -14.619 1.00 84.56 105 ARG A O 1
ATOM 813 N N . VAL A 1 106 ? -0.683 0.666 -13.646 1.00 87.88 106 VAL A N 1
ATOM 814 C CA . VAL A 1 106 ? -1.484 -0.509 -13.323 1.00 87.88 106 VAL A CA 1
ATOM 815 C C . VAL A 1 106 ? -2.885 -0.267 -13.850 1.00 87.88 106 VAL A C 1
ATOM 817 O O . VAL A 1 106 ? -3.413 0.846 -13.722 1.00 87.88 106 VAL A O 1
ATOM 820 N N . ASP A 1 107 ? -3.471 -1.306 -14.431 1.00 88.56 107 ASP A N 1
ATOM 821 C CA . ASP A 1 107 ? -4.864 -1.294 -14.848 1.00 88.56 107 ASP A CA 1
ATOM 822 C C . ASP A 1 107 ? -5.771 -0.986 -13.634 1.00 88.56 107 ASP A C 1
ATOM 824 O O . ASP A 1 107 ? -5.758 -1.723 -12.638 1.00 88.56 107 ASP A O 1
ATOM 828 N N . PRO A 1 108 ? -6.546 0.117 -13.669 1.00 86.81 108 PRO A N 1
ATOM 829 C CA . PRO A 1 108 ? -7.451 0.473 -12.587 1.00 86.81 108 PRO A CA 1
ATOM 830 C C . PRO A 1 108 ? -8.502 -0.599 -12.282 1.00 86.81 108 PRO A C 1
ATOM 832 O O . PRO A 1 108 ? -8.918 -0.703 -11.128 1.00 86.81 108 PRO A O 1
ATOM 835 N N . GLU A 1 109 ? -8.947 -1.364 -13.281 1.00 88.88 109 GLU A N 1
ATOM 836 C CA . GLU A 1 109 ? -9.943 -2.422 -13.092 1.00 88.88 109 GLU A CA 1
ATOM 837 C C . GLU A 1 109 ? -9.329 -3.618 -12.362 1.00 88.88 109 GLU A C 1
ATOM 839 O O . GLU A 1 109 ? -9.842 -4.022 -11.314 1.00 88.88 109 GLU A O 1
ATOM 844 N N . ALA A 1 110 ? -8.168 -4.095 -12.821 1.00 91.19 110 ALA A N 1
ATOM 845 C CA . ALA A 1 110 ? -7.394 -5.116 -12.119 1.00 91.19 110 ALA A CA 1
ATOM 846 C C . ALA A 1 110 ? -7.060 -4.715 -10.671 1.00 91.19 110 ALA A C 1
ATOM 848 O O . ALA A 1 110 ? -7.141 -5.546 -9.763 1.00 91.19 110 ALA A O 1
ATOM 849 N N . LEU A 1 111 ? -6.729 -3.439 -10.429 1.00 91.00 111 LEU A N 1
ATOM 850 C CA . LEU A 1 111 ? -6.474 -2.942 -9.077 1.00 91.00 111 LEU A CA 1
ATOM 851 C C . LEU A 1 111 ? -7.709 -3.030 -8.183 1.00 91.00 111 LEU A C 1
ATOM 853 O O . LEU A 1 111 ? -7.607 -3.502 -7.054 1.00 91.00 111 LEU A O 1
ATOM 857 N N . LEU A 1 112 ? -8.865 -2.583 -8.668 1.00 89.50 112 LEU A N 1
ATOM 858 C CA . LEU A 1 112 ? -10.102 -2.642 -7.893 1.00 89.50 112 LEU A CA 1
ATOM 859 C C . LEU A 1 112 ? -10.496 -4.086 -7.579 1.00 89.50 112 LEU A C 1
ATOM 861 O O . LEU A 1 112 ? -10.769 -4.393 -6.421 1.00 89.50 112 LEU A O 1
ATOM 865 N N . ALA A 1 113 ? -10.419 -4.981 -8.565 1.00 90.94 113 ALA A N 1
ATOM 866 C CA . ALA A 1 113 ? -10.683 -6.402 -8.364 1.00 90.94 113 ALA A CA 1
ATOM 867 C C . ALA A 1 113 ? -9.726 -7.029 -7.332 1.00 90.94 113 ALA A C 1
ATOM 869 O O . ALA A 1 113 ? -10.145 -7.808 -6.474 1.00 90.94 113 ALA A O 1
ATOM 870 N N . ALA A 1 114 ? -8.438 -6.665 -7.365 1.00 92.88 114 ALA A N 1
ATOM 871 C CA . ALA A 1 114 ? -7.463 -7.128 -6.381 1.00 92.88 114 ALA A CA 1
ATOM 872 C C . ALA A 1 114 ? -7.772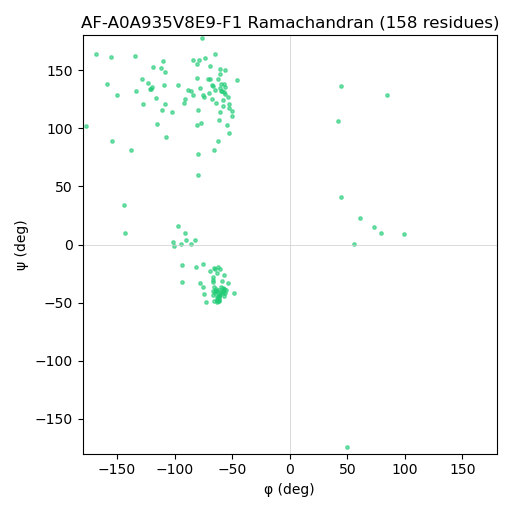 -6.613 -4.970 1.00 92.88 114 ALA A C 1
ATOM 874 O O . ALA A 1 114 ? -7.666 -7.377 -4.012 1.00 92.88 114 ALA A O 1
ATOM 875 N N . VAL A 1 115 ? -8.174 -5.344 -4.845 1.00 91.88 115 VAL A N 1
ATOM 876 C CA . VAL A 1 115 ? -8.574 -4.747 -3.566 1.00 91.88 115 VAL A CA 1
ATOM 877 C C . VAL A 1 115 ? -9.801 -5.455 -2.996 1.00 91.88 115 VAL A C 1
ATOM 879 O O . VAL A 1 115 ? -9.777 -5.876 -1.842 1.00 91.88 115 VAL A O 1
ATOM 882 N N . GLU A 1 116 ? -10.847 -5.653 -3.794 1.00 89.50 116 GLU A N 1
ATOM 883 C CA . GLU A 1 116 ? -12.056 -6.368 -3.366 1.00 89.50 116 GLU A CA 1
ATOM 884 C C . GLU A 1 116 ? -11.735 -7.794 -2.896 1.00 89.50 116 GLU A C 1
ATOM 886 O O . GLU A 1 116 ? -12.243 -8.245 -1.865 1.00 89.50 116 GLU A O 1
ATOM 891 N N . ALA A 1 117 ? -10.824 -8.476 -3.595 1.00 90.56 117 ALA A N 1
ATOM 892 C CA . ALA A 1 117 ? -10.402 -9.829 -3.256 1.00 90.56 117 ALA A CA 1
ATOM 893 C C . ALA A 1 117 ? -9.633 -9.933 -1.925 1.00 90.56 117 ALA A C 1
ATOM 895 O O . ALA A 1 117 ? -9.704 -10.986 -1.289 1.00 90.56 117 ALA A O 1
ATOM 896 N N . VAL A 1 118 ? -8.888 -8.896 -1.513 1.00 91.38 118 VAL A N 1
ATOM 897 C CA . VAL A 1 118 ? -8.126 -8.913 -0.244 1.00 91.38 118 VAL A CA 1
ATOM 898 C C . VAL A 1 118 ? -8.890 -8.314 0.929 1.00 91.38 118 VAL A C 1
ATOM 900 O O . VAL A 1 118 ? -8.698 -8.764 2.056 1.00 91.38 118 VAL A O 1
ATOM 903 N N . VAL A 1 119 ? -9.750 -7.323 0.684 1.00 87.31 119 VAL A N 1
ATOM 904 C CA . VAL A 1 119 ? -10.530 -6.675 1.745 1.00 87.31 119 VAL A CA 1
ATOM 905 C C . VAL A 1 119 ? -11.655 -7.602 2.210 1.00 87.31 119 VAL A C 1
ATOM 907 O O . VAL A 1 119 ? -11.832 -7.771 3.416 1.00 87.31 119 VAL A O 1
ATOM 910 N N . GLY A 1 120 ? -12.357 -8.272 1.283 1.00 70.81 120 GLY A N 1
ATOM 911 C CA . GLY A 1 120 ? -13.458 -9.193 1.588 1.00 70.81 120 GLY A CA 1
ATOM 912 C C . GLY A 1 120 ? -14.528 -8.618 2.544 1.00 70.81 120 GLY A C 1
ATOM 913 O O . GLY A 1 120 ? -14.494 -7.452 2.934 1.00 70.81 120 GLY A O 1
ATOM 914 N N . PRO A 1 121 ? -15.513 -9.421 2.982 1.00 57.25 121 PRO A N 1
ATOM 915 C CA . PRO A 1 121 ? -16.429 -9.034 4.053 1.00 57.25 121 PRO A CA 1
ATOM 916 C C . PRO A 1 121 ? -15.758 -9.225 5.429 1.00 57.25 121 PRO A C 1
ATOM 918 O O . PRO A 1 121 ? -16.221 -10.021 6.249 1.00 57.25 121 PRO A O 1
ATOM 921 N N . ARG A 1 122 ? -14.627 -8.559 5.707 1.00 56.59 122 ARG A N 1
ATOM 922 C CA . ARG A 1 122 ? -13.985 -8.664 7.029 1.00 56.59 122 ARG A CA 1
ATOM 923 C C . ARG A 1 122 ? -14.711 -7.761 8.034 1.00 56.59 122 ARG A C 1
ATOM 925 O O . ARG A 1 122 ? -14.758 -6.540 7.911 1.00 56.59 122 ARG A O 1
ATOM 932 N N . ARG A 1 123 ? -15.310 -8.407 9.044 1.00 46.94 123 ARG A N 1
ATOM 933 C CA . ARG A 1 123 ? -15.866 -7.784 10.253 1.00 46.94 123 ARG A CA 1
ATOM 934 C C . ARG A 1 123 ? -14.776 -6.966 10.940 1.00 46.94 123 ARG A C 1
ATOM 936 O O . ARG A 1 123 ? -13.721 -7.509 11.250 1.00 46.94 123 ARG A O 1
ATOM 943 N N . ARG A 1 124 ? -15.086 -5.707 11.261 1.00 43.12 124 ARG A N 1
ATOM 944 C CA . ARG A 1 124 ? -14.327 -4.887 12.211 1.00 43.12 124 ARG A CA 1
ATOM 945 C C . ARG A 1 124 ? -14.175 -5.643 13.532 1.00 43.12 124 ARG A C 1
ATOM 947 O O . ARG A 1 124 ? -15.049 -5.566 14.391 1.00 43.12 124 ARG A O 1
ATOM 954 N N . THR A 1 125 ? -13.064 -6.334 13.740 1.00 42.31 125 THR A N 1
ATOM 955 C CA . THR A 1 125 ? -12.583 -6.581 15.096 1.00 42.31 125 THR A CA 1
ATOM 956 C C . THR A 1 125 ? -11.875 -5.309 15.531 1.00 42.31 125 THR A C 1
ATOM 958 O O . THR A 1 125 ? -10.654 -5.214 15.510 1.00 42.31 125 THR A O 1
ATOM 961 N N . SER A 1 126 ? -12.672 -4.303 15.904 1.00 43.53 126 SER A N 1
ATOM 962 C CA . SER A 1 126 ? -12.220 -3.280 16.844 1.00 43.53 126 SER A CA 1
ATOM 963 C C . SER A 1 126 ? -12.011 -3.998 18.175 1.00 43.53 126 SER A C 1
ATOM 965 O O . SER A 1 126 ? -12.901 -4.108 19.009 1.00 43.53 126 SER A O 1
ATOM 967 N N . GLY A 1 127 ? -10.859 -4.638 18.287 1.00 36.72 127 GLY A N 1
ATOM 968 C CA . GLY A 1 127 ? -10.403 -5.349 19.458 1.00 36.72 127 GLY A CA 1
ATOM 969 C C . GLY A 1 127 ? -8.943 -5.001 19.592 1.00 36.72 127 GLY A C 1
ATOM 970 O O . GLY A 1 127 ? -8.084 -5.749 19.140 1.00 36.72 127 GLY A O 1
ATOM 971 N N . VAL A 1 128 ? -8.675 -3.830 20.169 1.00 43.12 128 VAL A N 1
ATOM 972 C CA . VAL A 1 128 ? -7.392 -3.588 20.821 1.00 43.12 128 VAL A CA 1
ATOM 973 C C . VAL A 1 128 ? -7.246 -4.727 21.826 1.00 43.12 128 VAL A C 1
ATOM 975 O O . VAL A 1 128 ? -7.940 -4.752 22.842 1.00 43.12 128 VAL A O 1
ATOM 978 N N . ALA A 1 129 ? -6.424 -5.726 21.505 1.00 35.38 129 ALA A N 1
ATOM 979 C CA . ALA A 1 129 ? -5.964 -6.662 22.515 1.00 35.38 129 ALA A CA 1
ATOM 980 C C . ALA A 1 129 ? -5.286 -5.814 23.603 1.00 35.38 129 ALA A C 1
ATOM 982 O O . ALA A 1 129 ? -4.510 -4.917 23.254 1.00 35.38 129 ALA A O 1
ATOM 983 N N . PRO A 1 130 ? -5.603 -6.012 24.895 1.00 36.16 130 PRO A N 1
ATOM 984 C CA . PRO A 1 130 ? -4.963 -5.242 25.944 1.00 36.16 130 PRO A CA 1
ATOM 985 C C . PRO A 1 130 ? -3.459 -5.469 25.828 1.00 36.16 130 PRO A C 1
ATOM 987 O O . PRO A 1 130 ? -2.996 -6.611 25.807 1.00 36.16 130 PRO A O 1
ATOM 990 N N . VAL A 1 131 ? -2.715 -4.369 25.706 1.00 44.66 131 VAL A N 1
ATOM 991 C CA . VAL A 1 131 ? -1.267 -4.358 25.894 1.00 44.66 131 VAL A CA 1
ATOM 992 C C . VAL A 1 131 ? -1.019 -5.053 27.225 1.00 44.66 131 VAL A C 1
ATOM 994 O O . VAL A 1 131 ? -1.426 -4.558 28.275 1.00 44.66 131 VAL A O 1
ATOM 997 N N . VAL A 1 132 ? -0.428 -6.245 27.170 1.00 46.25 132 VAL A N 1
ATOM 998 C CA . VAL A 1 132 ? 0.077 -6.925 28.357 1.00 46.25 132 VAL A CA 1
ATOM 999 C C . VAL A 1 132 ? 1.145 -6.002 28.921 1.00 46.25 132 VAL A C 1
ATOM 1001 O O . VAL A 1 132 ? 2.201 -5.828 28.314 1.00 46.25 132 VAL A O 1
ATOM 1004 N N . SER A 1 133 ? 0.830 -5.355 30.042 1.00 43.06 133 SER A N 1
ATOM 1005 C CA . SER A 1 133 ? 1.793 -4.590 30.819 1.00 43.06 133 SER A CA 1
ATOM 1006 C C . SER A 1 133 ? 2.988 -5.490 31.115 1.00 43.06 133 SER A C 1
ATOM 1008 O O . SER A 1 133 ? 2.845 -6.534 31.753 1.00 43.06 133 SER A O 1
ATOM 1010 N N . ALA A 1 134 ? 4.158 -5.102 30.613 1.00 39.94 134 ALA A N 1
ATOM 1011 C CA . ALA A 1 134 ? 5.412 -5.700 31.035 1.00 39.94 134 ALA A CA 1
ATOM 1012 C C . ALA A 1 134 ? 5.567 -5.484 32.553 1.00 39.94 134 ALA A C 1
ATOM 1014 O O . ALA A 1 134 ? 5.241 -4.395 33.035 1.00 39.94 134 ALA A O 1
ATOM 1015 N N . PRO A 1 135 ? 6.036 -6.485 33.316 1.00 43.72 135 PRO A N 1
ATOM 1016 C CA . PRO A 1 135 ? 6.361 -6.272 34.715 1.00 43.72 135 PRO A CA 1
ATOM 1017 C C . PRO A 1 135 ? 7.537 -5.296 34.806 1.00 43.72 135 PRO A C 1
ATOM 1019 O O . PRO A 1 135 ? 8.527 -5.432 34.084 1.00 43.72 135 PRO A O 1
ATOM 1022 N N . GLU A 1 136 ? 7.393 -4.300 35.678 1.00 40.31 136 GLU A N 1
ATOM 1023 C CA . GLU A 1 136 ? 8.433 -3.346 36.047 1.00 40.31 136 GLU A CA 1
ATOM 1024 C C . GLU A 1 136 ? 9.713 -4.103 36.427 1.00 40.31 136 GLU A C 1
ATOM 1026 O O . GLU A 1 136 ? 9.747 -4.868 37.392 1.00 4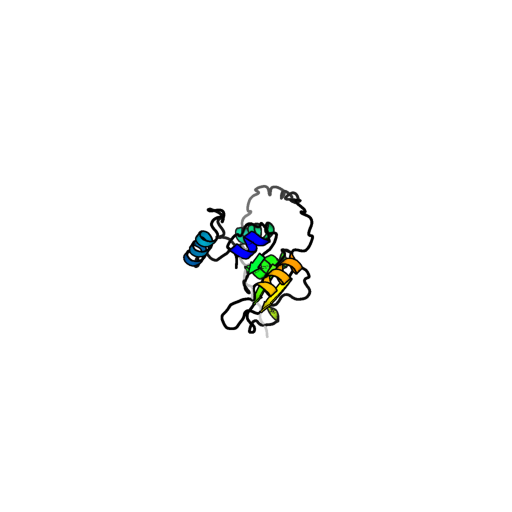0.31 136 GLU A O 1
ATOM 1031 N N . ALA A 1 137 ? 10.768 -3.923 35.630 1.00 42.84 137 ALA A N 1
ATOM 1032 C CA . ALA A 1 137 ? 12.097 -4.398 35.968 1.00 42.84 137 ALA A CA 1
ATOM 1033 C C . ALA A 1 137 ? 12.683 -3.440 37.008 1.00 42.84 137 ALA A C 1
ATOM 1035 O O . ALA A 1 137 ? 13.058 -2.310 36.689 1.00 42.84 137 ALA A O 1
ATOM 1036 N N . GLU A 1 138 ? 12.714 -3.894 38.258 1.00 44.28 138 GLU A N 1
ATOM 1037 C CA . GLU A 1 138 ? 13.361 -3.187 39.352 1.00 44.28 138 GLU A CA 1
ATOM 1038 C C . GLU A 1 138 ? 14.836 -2.904 39.045 1.00 44.28 138 GLU A C 1
ATOM 1040 O O . GLU A 1 138 ? 15.596 -3.755 38.573 1.00 44.28 138 GLU A O 1
ATOM 1045 N N . ALA A 1 139 ? 15.234 -1.671 39.346 1.00 47.38 139 ALA A N 1
ATOM 1046 C CA . ALA A 1 139 ? 16.609 -1.220 39.337 1.00 47.38 139 ALA A CA 1
ATOM 1047 C C . ALA A 1 139 ? 17.416 -1.968 40.409 1.00 47.38 139 ALA A C 1
ATOM 1049 O O . ALA A 1 139 ? 17.117 -1.885 41.598 1.00 47.38 139 ALA A O 1
ATOM 1050 N N . GLY A 1 140 ? 18.478 -2.657 39.994 1.00 40.88 140 GLY A N 1
ATOM 1051 C CA . GLY A 1 140 ? 19.348 -3.393 40.906 1.00 40.88 140 GLY A CA 1
ATOM 1052 C C . GLY A 1 140 ? 20.756 -3.567 40.355 1.00 40.88 140 GLY A C 1
ATOM 1053 O O . GLY A 1 140 ? 21.048 -4.553 39.697 1.00 40.88 140 GLY A O 1
ATOM 1054 N N . THR A 1 141 ? 21.606 -2.582 40.646 1.00 45.38 141 THR A N 1
ATOM 1055 C CA . THR A 1 141 ? 23.042 -2.700 40.955 1.00 45.38 141 THR A CA 1
ATOM 1056 C C . THR A 1 141 ? 23.898 -3.667 40.125 1.00 45.38 141 THR A C 1
ATOM 1058 O O . THR A 1 141 ? 23.950 -4.870 40.367 1.00 45.38 141 THR A O 1
ATOM 1061 N N . THR A 1 142 ? 24.717 -3.085 39.249 1.00 53.25 142 THR A N 1
ATOM 1062 C CA . THR A 1 142 ? 25.935 -3.677 38.679 1.00 53.25 142 THR A CA 1
ATOM 1063 C C . THR A 1 142 ? 26.894 -4.168 39.775 1.00 53.25 142 THR A C 1
ATOM 1065 O O . THR A 1 142 ? 27.314 -3.352 40.600 1.00 53.25 142 THR A O 1
ATOM 1068 N N . PRO A 1 143 ? 27.354 -5.433 39.761 1.00 49.91 143 PRO A N 1
ATOM 1069 C CA . PRO A 1 143 ? 28.576 -5.826 40.447 1.00 49.91 143 PRO A CA 1
ATOM 1070 C C . PRO A 1 143 ? 29.758 -5.862 39.471 1.00 49.91 143 PRO A C 1
ATOM 1072 O O . PRO A 1 143 ? 29.658 -6.322 38.334 1.00 49.91 143 PRO A O 1
ATOM 1075 N N . ALA A 1 144 ? 30.879 -5.338 39.957 1.00 50.50 144 ALA A N 1
ATOM 1076 C CA . ALA A 1 144 ? 32.146 -5.170 39.267 1.00 50.50 144 ALA A CA 1
ATOM 1077 C C . ALA A 1 144 ? 32.771 -6.490 38.777 1.00 50.50 144 ALA A C 1
ATOM 1079 O O . ALA A 1 144 ? 32.606 -7.549 39.382 1.00 50.50 144 ALA A O 1
ATOM 1080 N N . ALA A 1 145 ? 33.538 -6.385 37.689 1.00 56.53 145 ALA A N 1
ATOM 1081 C CA . ALA A 1 145 ? 34.329 -7.465 37.112 1.00 56.53 145 ALA A CA 1
ATOM 1082 C C . ALA A 1 145 ? 35.335 -8.054 38.129 1.00 56.53 145 ALA A C 1
ATOM 1084 O O . ALA A 1 145 ? 35.992 -7.288 38.841 1.00 56.53 145 ALA A O 1
ATOM 1085 N N . PRO A 1 146 ? 35.503 -9.387 38.196 1.00 61.91 146 PRO A N 1
ATOM 1086 C CA . PRO A 1 146 ? 36.503 -10.000 39.059 1.00 61.91 146 PRO A CA 1
ATOM 1087 C C . PRO A 1 146 ? 37.919 -9.821 38.491 1.00 61.91 146 PRO A C 1
ATOM 1089 O O . PRO A 1 146 ? 38.207 -10.151 37.341 1.00 61.91 146 PRO A O 1
ATOM 1092 N N . VAL A 1 147 ? 38.792 -9.292 39.348 1.00 64.69 147 VAL A N 1
ATOM 1093 C CA . VAL A 1 147 ? 40.242 -9.146 39.176 1.00 64.69 147 VAL A CA 1
ATOM 1094 C C . VAL A 1 147 ? 40.895 -10.514 38.944 1.00 64.69 147 VAL A C 1
ATOM 1096 O O . VAL A 1 147 ? 40.638 -11.467 39.679 1.00 64.69 147 VAL A O 1
ATOM 1099 N N . ALA A 1 148 ? 41.747 -10.598 37.921 1.00 62.66 148 ALA A N 1
ATOM 1100 C CA . ALA A 1 148 ? 42.545 -11.779 37.610 1.00 62.66 148 ALA A CA 1
ATOM 1101 C C . ALA A 1 148 ? 43.600 -12.048 38.706 1.00 62.66 148 ALA A C 1
ATOM 1103 O O . ALA A 1 148 ? 44.267 -11.104 39.133 1.00 62.66 148 ALA A O 1
ATOM 1104 N N . PRO A 1 149 ? 43.799 -13.303 39.145 1.00 68.81 149 PRO A N 1
ATOM 1105 C CA . PRO A 1 149 ? 44.908 -13.645 40.027 1.00 68.81 149 PRO A CA 1
ATOM 1106 C C . PRO A 1 149 ? 46.240 -13.768 39.262 1.00 68.81 149 PRO A C 1
ATOM 1108 O O . PRO A 1 149 ? 46.314 -14.392 38.203 1.00 68.81 149 PRO A O 1
ATOM 1111 N N . GLU A 1 150 ? 47.281 -13.164 39.842 1.00 61.41 150 GLU A N 1
ATOM 1112 C CA . GLU A 1 150 ? 48.701 -13.257 39.468 1.00 61.41 150 GLU A CA 1
ATOM 1113 C C . GLU A 1 150 ? 49.218 -14.714 39.446 1.00 61.41 150 GLU A C 1
ATOM 1115 O O . GLU A 1 150 ? 48.735 -15.553 40.215 1.00 61.41 150 GLU A O 1
ATOM 1120 N N . PRO A 1 151 ? 50.214 -15.036 38.597 1.00 66.44 151 PRO A N 1
ATOM 1121 C CA . PRO A 1 151 ? 50.695 -16.400 38.409 1.00 66.44 151 PRO A CA 1
ATOM 1122 C C . PRO A 1 151 ? 51.672 -16.838 39.516 1.00 66.44 151 PRO A C 1
ATOM 1124 O O . PRO A 1 151 ? 52.528 -16.050 39.926 1.00 66.44 151 PRO A O 1
ATOM 1127 N N . PRO A 1 152 ? 51.637 -18.108 39.961 1.00 67.50 152 PRO A N 1
ATOM 1128 C CA . PRO A 1 152 ? 52.700 -18.661 40.787 1.00 67.50 152 PRO A CA 1
ATOM 1129 C C . PRO A 1 152 ? 53.914 -19.108 39.955 1.00 67.50 152 PRO A C 1
ATOM 1131 O O . PRO A 1 152 ? 53.829 -19.409 38.764 1.00 67.50 152 PRO A O 1
ATOM 1134 N N . ALA A 1 153 ? 55.054 -19.118 40.642 1.00 54.31 153 ALA A N 1
ATOM 1135 C CA . ALA A 1 153 ? 56.409 -19.167 40.121 1.00 54.31 153 ALA A CA 1
ATOM 1136 C C . ALA A 1 153 ? 56.882 -20.518 39.545 1.00 54.31 153 ALA A C 1
ATOM 1138 O O . ALA A 1 153 ? 56.376 -21.594 39.854 1.00 54.31 153 ALA A O 1
ATOM 1139 N N . VAL A 1 154 ? 57.932 -20.374 38.735 1.00 56.66 154 VAL A N 1
ATOM 1140 C CA . VAL A 1 154 ? 58.806 -21.347 38.064 1.00 56.66 154 VAL A CA 1
ATOM 1141 C C . VAL A 1 154 ? 59.288 -22.490 38.972 1.00 56.66 154 VAL A C 1
ATOM 1143 O O . VAL A 1 154 ? 59.709 -22.250 40.102 1.00 56.66 154 VAL A O 1
ATOM 1146 N N . SER A 1 155 ? 59.365 -23.711 38.428 1.00 58.53 155 SER A N 1
ATOM 1147 C CA . SER A 1 155 ? 60.382 -24.688 38.837 1.00 58.53 155 SER A CA 1
ATOM 1148 C C . SER A 1 155 ? 60.753 -25.633 37.686 1.00 58.53 155 SER A C 1
ATOM 1150 O O . SER A 1 155 ? 59.883 -26.205 37.029 1.00 58.53 155 SER A O 1
ATOM 1152 N N . ASP A 1 156 ? 62.062 -25.725 37.453 1.00 49.88 156 ASP A N 1
ATOM 1153 C CA . ASP A 1 156 ? 62.783 -26.557 36.489 1.00 49.88 156 ASP A CA 1
ATOM 1154 C C . ASP A 1 156 ? 62.575 -28.068 36.686 1.00 49.88 156 ASP A C 1
ATOM 1156 O O . ASP A 1 156 ? 62.548 -28.535 37.823 1.00 49.88 156 ASP A O 1
ATOM 1160 N N . ALA A 1 157 ? 62.572 -28.836 35.585 1.00 48.16 157 ALA A N 1
ATOM 1161 C CA . ALA A 1 157 ? 63.284 -30.123 35.470 1.00 48.16 157 ALA A CA 1
ATOM 1162 C C . ALA A 1 157 ? 63.154 -30.739 34.054 1.00 48.16 157 ALA A C 1
ATOM 1164 O O . ALA A 1 157 ? 62.130 -31.306 33.695 1.00 48.16 157 ALA A O 1
ATOM 1165 N N . THR A 1 158 ? 64.225 -30.584 33.270 1.00 49.12 158 THR A N 1
ATOM 1166 C CA . THR A 1 158 ? 65.062 -31.635 32.643 1.00 49.12 158 THR A CA 1
ATOM 1167 C C . THR A 1 158 ? 64.444 -32.871 31.945 1.00 49.12 158 THR A C 1
ATOM 1169 O O . THR A 1 158 ? 63.683 -33.623 32.543 1.00 49.12 158 THR A O 1
ATOM 1172 N N . SER A 1 159 ? 65.028 -33.171 30.764 1.00 46.06 159 SER A N 1
ATOM 1173 C CA . SER A 1 159 ? 65.144 -34.475 30.058 1.00 46.06 159 SER A CA 1
ATOM 1174 C C . SER A 1 159 ? 63.945 -34.874 29.180 1.00 46.06 159 SER A C 1
ATOM 1176 O O . SER A 1 159 ? 62.820 -34.873 29.651 1.00 46.06 159 SER A O 1
ATOM 1178 N N . LEU A 1 160 ? 64.077 -35.251 27.901 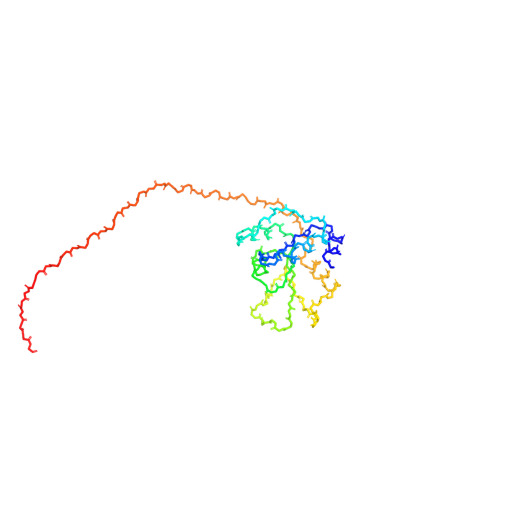1.00 43.00 160 LEU A N 1
ATOM 1179 C CA . LEU A 1 160 ? 65.180 -35.755 27.063 1.00 43.00 160 LEU A CA 1
ATOM 1180 C C . LEU A 1 160 ? 64.899 -35.396 25.592 1.00 43.00 160 LEU A C 1
ATOM 1182 O O . LEU A 1 160 ? 63.701 -35.345 25.234 1.00 43.00 160 LEU A O 1
#

Sequence (160 aa):
MARTLASKLECRVIPLGHPEQKERLSRLEVLLSSVPSGLSRDTLLEVVLLLSQCDLFIADNTDAFHFAVAMDVPTVGLFRAEVPPCWIPSGRAHVRILTLESDGRVDPEALLAAVEAVVGPRRRTSGVAPVVSAPEAEAGTTPAAPVAPEPPAVSDATSL

Solvent-accessible surface area (backbone atoms only — not comparable to full-atom values): 10671 Å² total; per-residue (Å²): 105,72,65,61,49,29,68,75,64,76,47,87,68,75,91,82,75,59,80,92,43,46,70,64,50,51,56,50,40,65,74,58,77,68,49,79,85,84,75,78,60,91,43,72,66,46,46,53,56,53,48,74,73,39,77,62,46,78,40,48,94,44,74,68,45,55,50,33,56,74,69,72,28,20,29,40,38,51,33,57,84,83,62,59,71,90,79,52,93,74,95,51,78,39,52,39,78,42,69,36,46,98,86,71,48,65,60,68,65,63,48,50,55,45,48,55,63,28,47,58,95,67,76,85,75,90,60,83,71,77,81,77,77,75,79,83,80,76,90,75,82,89,79,80,83,84,79,81,83,82,84,85,83,90,84,91,82,84,88,132

Nearest PDB structures (foldseek):
  2h1f-assembly1_A  TM=7.998E-01  e=1.198E-02  Escherichia coli O6
  2h1h-assembly2_B  TM=8.088E-01  e=1.124E-02  Escherichia coli RS218
  2h1f-assembly2_B  TM=7.879E-01  e=1.465E-01  Escherichia coli O6
  5zlt-assembly1_C  TM=5.193E-01  e=5.287E-01  Acinetobacter baumannii
  5nv8-assembly1_A  TM=4.894E-01  e=1.909E+00  Pseudomonas putida KT2440